Protein AF-A0A934LH70-F1 (afdb_monomer_lite)

Radius of gyration: 13.5 Å; chains: 1; bounding box: 35×25×39 Å

pLDDT: mean 91.99, std 9.65, range [52.09, 98.69]

Foldseek 3Di:
DDDPVNLLVLLVQQLVQLVCLLVQNHFCPDLVRRSLSVVQVVPVVRQRPPRLQCVVPVDGPNPPFLVVCLQPVADPCCNVRRGHDDPVNSVSSVRRSVVSVVSCCVPPVDD

Structure (mmCIF, N/CA/C/O backbone):
data_AF-A0A934LH70-F1
#
_entry.id   AF-A0A934LH70-F1
#
loop_
_atom_site.group_PDB
_atom_site.id
_atom_site.type_symbol
_atom_site.label_atom_id
_atom_site.label_alt_id
_atom_site.label_comp_id
_atom_site.label_asym_id
_atom_site.label_entity_id
_atom_site.label_seq_id
_atom_site.pdbx_PDB_ins_code
_atom_site.Cartn_x
_atom_site.Cartn_y
_atom_site.Cartn_z
_atom_site.occupancy
_atom_site.B_iso_or_equiv
_atom_site.auth_seq_id
_atom_site.auth_comp_id
_atom_site.auth_asym_id
_atom_site.auth_atom_id
_atom_site.pdbx_PDB_model_num
ATOM 1 N N . MET A 1 1 ? -4.238 -0.442 23.856 1.00 69.06 1 MET A N 1
ATOM 2 C CA . MET A 1 1 ? -5.155 -0.647 22.712 1.00 69.06 1 MET A CA 1
ATOM 3 C C . MET A 1 1 ? -4.862 0.441 21.695 1.00 69.06 1 MET A C 1
ATOM 5 O O . MET A 1 1 ? -4.594 1.551 22.129 1.00 69.06 1 MET A O 1
ATOM 9 N N . LEU A 1 2 ? -4.844 0.125 20.397 1.00 84.12 2 LEU A N 1
ATOM 10 C CA . LEU A 1 2 ? -4.600 1.118 19.344 1.00 84.12 2 LEU A CA 1
ATOM 11 C C . LEU A 1 2 ? -5.848 1.986 19.148 1.00 84.12 2 LEU A C 1
ATOM 13 O O . LEU A 1 2 ? -6.956 1.460 19.077 1.00 84.12 2 LEU A O 1
ATOM 17 N N . THR A 1 3 ? -5.671 3.298 19.052 1.00 91.06 3 THR A N 1
ATOM 18 C CA . THR A 1 3 ? -6.747 4.251 18.761 1.00 91.06 3 THR A CA 1
ATOM 19 C C . THR A 1 3 ? -6.986 4.375 17.257 1.00 91.06 3 THR A C 1
ATOM 21 O O . THR A 1 3 ? -6.069 4.209 16.451 1.00 91.06 3 THR A O 1
ATOM 24 N N . ASN A 1 4 ? -8.199 4.773 16.857 1.00 93.19 4 ASN A N 1
ATOM 25 C CA . ASN A 1 4 ? -8.499 5.060 15.448 1.00 93.19 4 ASN A CA 1
ATOM 26 C C . ASN A 1 4 ? -7.552 6.116 14.855 1.00 93.19 4 ASN A C 1
ATOM 28 O O . ASN A 1 4 ? -7.165 6.007 13.695 1.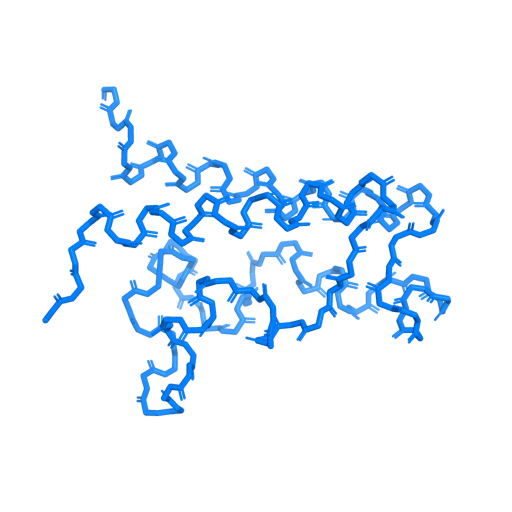00 93.19 4 ASN A O 1
ATOM 32 N N . ALA A 1 5 ? -7.133 7.108 15.646 1.00 95.00 5 ALA A N 1
ATOM 33 C CA . ALA A 1 5 ? -6.189 8.131 15.205 1.00 95.00 5 ALA A CA 1
ATOM 34 C C . ALA A 1 5 ? -4.798 7.549 14.884 1.00 95.00 5 ALA A C 1
ATOM 36 O O . ALA A 1 5 ? -4.211 7.892 13.856 1.00 95.00 5 ALA A O 1
ATOM 37 N N . GLU A 1 6 ? -4.283 6.641 15.719 1.00 94.94 6 GLU A N 1
ATOM 38 C CA . GLU A 1 6 ? -3.005 5.957 15.479 1.00 94.94 6 GLU A CA 1
ATOM 39 C C . GLU A 1 6 ? -3.073 5.047 14.251 1.00 94.94 6 GLU A C 1
ATOM 41 O O . GLU A 1 6 ? -2.186 5.099 13.395 1.00 94.94 6 GLU A O 1
ATOM 46 N N . VAL A 1 7 ? -4.150 4.265 14.123 1.00 95.44 7 VAL A N 1
ATOM 47 C CA . VAL A 1 7 ? -4.367 3.394 12.958 1.00 95.44 7 VAL A CA 1
ATOM 48 C C . VAL A 1 7 ? -4.443 4.222 11.678 1.00 95.44 7 VAL A C 1
ATO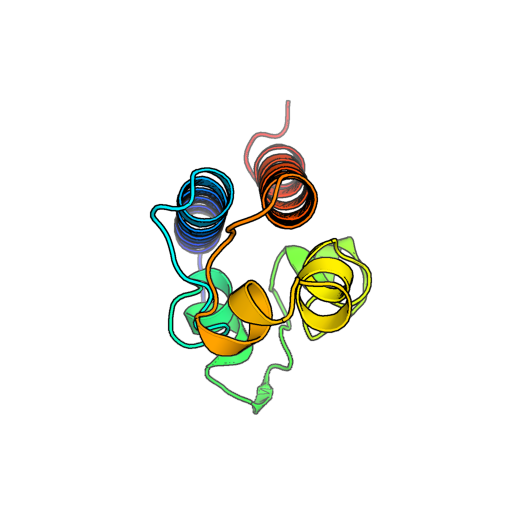M 50 O O . VAL A 1 7 ? -3.758 3.918 10.699 1.00 95.44 7 VAL A O 1
ATOM 53 N N . ARG A 1 8 ? -5.198 5.325 11.697 1.00 97.06 8 ARG A N 1
ATOM 54 C CA . ARG A 1 8 ? -5.306 6.243 10.561 1.00 97.06 8 ARG A CA 1
ATOM 55 C C . ARG A 1 8 ? -3.959 6.861 10.187 1.00 97.06 8 ARG A C 1
ATOM 57 O O . ARG A 1 8 ? -3.630 6.958 9.006 1.00 97.06 8 ARG A O 1
ATOM 64 N N . LYS A 1 9 ? -3.148 7.260 11.174 1.00 97.50 9 LYS A N 1
ATOM 65 C CA . LYS A 1 9 ? -1.798 7.796 10.935 1.00 97.50 9 LYS A CA 1
ATOM 66 C C . LYS A 1 9 ? -0.921 6.781 10.196 1.00 97.50 9 LYS A C 1
ATOM 68 O O . LYS A 1 9 ? -0.233 7.152 9.246 1.00 97.50 9 LYS A O 1
ATOM 73 N N . ALA A 1 10 ? -0.968 5.507 10.578 1.00 96.75 10 ALA A N 1
ATOM 74 C CA . ALA A 1 10 ? -0.218 4.462 9.887 1.00 96.75 10 ALA A CA 1
ATOM 75 C C . ALA A 1 10 ? -0.778 4.117 8.502 1.00 96.75 10 ALA A C 1
ATOM 77 O O . ALA A 1 10 ? 0.002 3.869 7.578 1.00 96.75 10 ALA A O 1
ATOM 78 N N . LEU A 1 11 ? -2.101 4.156 8.319 1.00 97.69 11 LEU A N 1
ATOM 79 C CA . LEU A 1 11 ? -2.717 4.036 6.997 1.00 97.69 11 LEU A CA 1
ATOM 80 C C . LEU A 1 11 ? -2.214 5.145 6.062 1.00 97.69 11 LEU A C 1
ATOM 82 O O . LEU A 1 11 ? -1.703 4.846 4.986 1.00 97.69 11 LEU A O 1
ATOM 86 N N . LYS A 1 12 ? -2.221 6.405 6.513 1.00 98.38 12 LYS A N 1
ATOM 87 C CA . LYS A 1 12 ? -1.662 7.538 5.753 1.00 98.38 12 LYS A CA 1
ATOM 88 C C . LYS A 1 12 ? -0.174 7.379 5.445 1.00 98.38 12 LYS A C 1
ATOM 90 O O . LYS A 1 12 ? 0.256 7.685 4.337 1.00 98.38 12 LYS A O 1
ATOM 95 N N . GLY A 1 13 ? 0.612 6.849 6.381 1.00 98.25 13 GLY A N 1
ATOM 96 C CA . GLY A 1 13 ? 2.016 6.517 6.123 1.00 98.25 13 GLY A CA 1
ATOM 97 C C . GLY A 1 13 ? 2.189 5.428 5.055 1.00 98.25 13 GLY A C 1
ATOM 98 O O . GLY A 1 13 ? 3.090 5.513 4.224 1.00 98.25 13 GLY A O 1
ATOM 99 N N . SER A 1 14 ? 1.296 4.437 5.029 1.00 98.12 14 SER A N 1
ATOM 100 C CA . SER A 1 14 ? 1.284 3.382 4.005 1.00 98.12 14 SER A CA 1
ATOM 101 C C . SER A 1 14 ? 0.895 3.950 2.630 1.00 98.12 14 SER A C 1
ATOM 103 O O . SER A 1 14 ? 1.554 3.651 1.637 1.00 98.12 14 SER A O 1
ATOM 105 N N . ILE A 1 15 ? -0.083 4.863 2.572 1.00 98.69 15 ILE A N 1
ATOM 106 C CA . ILE A 1 15 ? -0.440 5.619 1.355 1.00 98.69 15 ILE A CA 1
ATOM 107 C C . ILE A 1 15 ? 0.757 6.432 0.838 1.00 98.69 15 ILE A C 1
ATOM 109 O O . ILE A 1 15 ? 1.052 6.420 -0.359 1.00 98.69 15 ILE A O 1
ATOM 113 N N . ALA A 1 16 ? 1.476 7.124 1.727 1.00 98.62 16 ALA A N 1
ATOM 114 C CA . ALA A 1 16 ? 2.649 7.912 1.355 1.00 98.62 16 ALA A CA 1
ATOM 115 C C . ALA A 1 16 ? 3.771 7.033 0.776 1.00 98.62 16 ALA A C 1
ATOM 117 O O . ALA A 1 16 ? 4.350 7.378 -0.255 1.00 98.62 16 ALA A O 1
ATOM 118 N N . LYS A 1 17 ? 4.020 5.858 1.373 1.00 98.25 17 LYS A N 1
ATOM 119 C CA . LYS A 1 17 ? 4.943 4.849 0.829 1.00 98.25 17 LYS A CA 1
ATOM 120 C C . LYS A 1 17 ? 4.555 4.450 -0.596 1.00 98.25 17 LYS A C 1
ATOM 122 O O . LYS A 1 17 ? 5.389 4.536 -1.495 1.00 98.25 17 LYS A O 1
ATOM 127 N N . TRP A 1 18 ? 3.306 4.040 -0.818 1.00 98.38 18 TRP A N 1
ATOM 128 C CA . TRP A 1 18 ? 2.862 3.596 -2.145 1.00 98.38 18 TRP A CA 1
ATOM 129 C C . TRP A 1 18 ? 2.853 4.721 -3.178 1.00 98.38 18 TRP A C 1
ATOM 131 O O . TRP A 1 18 ? 3.161 4.486 -4.343 1.00 98.38 18 TRP A O 1
ATOM 141 N N . THR A 1 19 ? 2.622 5.962 -2.750 1.00 98.62 19 THR A N 1
ATOM 142 C CA . THR A 1 19 ? 2.792 7.146 -3.602 1.00 98.62 19 THR A CA 1
ATOM 143 C C . THR A 1 19 ? 4.246 7.318 -4.051 1.00 98.62 19 THR A C 1
ATOM 145 O O . THR A 1 19 ? 4.496 7.544 -5.232 1.00 98.62 19 THR A O 1
ATOM 148 N N . ALA A 1 20 ? 5.216 7.166 -3.145 1.00 98.38 20 ALA A N 1
ATOM 149 C CA . ALA A 1 20 ? 6.634 7.245 -3.496 1.00 98.38 20 ALA A CA 1
ATOM 150 C C . ALA A 1 20 ? 7.052 6.112 -4.450 1.00 98.38 20 ALA A C 1
ATOM 152 O O . ALA A 1 20 ? 7.754 6.359 -5.431 1.00 98.38 20 ALA A O 1
ATOM 153 N N . ILE A 1 21 ? 6.576 4.882 -4.217 1.00 97.81 21 ILE A N 1
ATOM 154 C CA . ILE A 1 21 ? 6.825 3.744 -5.118 1.00 97.81 21 ILE A CA 1
ATOM 155 C C . ILE A 1 21 ? 6.234 4.028 -6.504 1.00 97.81 21 ILE A C 1
ATOM 157 O O . ILE A 1 21 ? 6.940 3.905 -7.499 1.00 97.81 21 ILE A O 1
ATOM 161 N N . ALA A 1 22 ? 4.984 4.491 -6.585 1.00 97.94 22 ALA A N 1
ATOM 162 C CA . ALA A 1 22 ? 4.331 4.840 -7.848 1.00 97.94 22 ALA A CA 1
ATOM 163 C C . ALA A 1 22 ? 5.063 5.945 -8.633 1.00 97.94 22 ALA A C 1
ATOM 165 O O . ALA A 1 22 ? 5.015 5.966 -9.865 1.00 97.94 22 ALA A O 1
ATOM 166 N N . ASN A 1 23 ? 5.761 6.839 -7.931 1.00 97.25 23 ASN A N 1
ATOM 167 C CA . ASN A 1 23 ? 6.584 7.893 -8.524 1.00 97.25 23 ASN A CA 1
ATOM 168 C C . ASN A 1 23 ? 8.006 7.425 -8.883 1.00 97.25 23 ASN A C 1
ATOM 170 O O . ASN A 1 23 ? 8.760 8.187 -9.483 1.00 97.25 23 ASN A O 1
ATOM 174 N N . GLY A 1 24 ? 8.377 6.184 -8.553 1.00 94.94 24 GLY A N 1
ATOM 175 C CA . GLY A 1 24 ? 9.718 5.638 -8.776 1.00 94.94 24 GLY A CA 1
ATOM 176 C C . GLY A 1 24 ? 10.779 6.157 -7.799 1.00 94.94 24 GLY A C 1
ATOM 177 O O . GLY A 1 24 ? 11.965 5.948 -8.026 1.00 94.94 24 GLY A O 1
ATOM 178 N N . THR A 1 25 ? 10.379 6.836 -6.720 1.00 96.62 25 THR A N 1
ATOM 179 C CA . THR A 1 25 ? 11.291 7.397 -5.705 1.00 96.62 25 THR A CA 1
ATOM 180 C C . THR A 1 25 ? 11.295 6.604 -4.398 1.00 96.62 25 THR A C 1
ATOM 182 O O . THR A 1 25 ? 12.152 6.818 -3.544 1.00 96.62 25 THR A O 1
ATOM 185 N N . GLY A 1 26 ? 10.335 5.693 -4.230 1.00 96.44 26 GLY A N 1
ATOM 186 C CA . GLY A 1 26 ? 10.183 4.835 -3.060 1.00 96.44 26 GLY A CA 1
ATOM 187 C C . GLY A 1 26 ? 10.483 3.368 -3.350 1.00 96.44 26 GLY A C 1
ATOM 188 O O . GLY A 1 26 ? 10.455 2.920 -4.496 1.00 96.44 26 GLY A O 1
ATOM 189 N N . LYS A 1 27 ? 10.718 2.620 -2.270 1.00 96.81 27 LYS A N 1
ATOM 190 C CA . LYS A 1 27 ? 11.020 1.188 -2.284 1.00 96.81 27 LYS A CA 1
ATOM 191 C C . LYS A 1 27 ? 9.979 0.397 -1.493 1.00 96.81 27 LYS A C 1
ATOM 193 O O . LYS A 1 27 ? 9.468 0.876 -0.477 1.00 96.81 27 LYS A O 1
ATOM 198 N N . ASP A 1 28 ? 9.687 -0.821 -1.924 1.00 96.31 28 ASP A N 1
ATOM 199 C CA . ASP A 1 28 ? 8.857 -1.772 -1.198 1.00 96.31 28 ASP A CA 1
ATOM 200 C C . ASP A 1 28 ? 9.700 -2.785 -0.408 1.00 96.31 28 ASP A C 1
ATOM 202 O O . ASP A 1 28 ? 10.006 -3.873 -0.883 1.00 96.31 28 ASP A O 1
ATOM 206 N N . ASP A 1 29 ? 10.056 -2.455 0.835 1.00 94.50 29 ASP A N 1
ATOM 207 C CA . ASP A 1 29 ? 10.689 -3.407 1.758 1.00 94.50 29 ASP A CA 1
ATOM 208 C C . ASP A 1 29 ? 9.644 -4.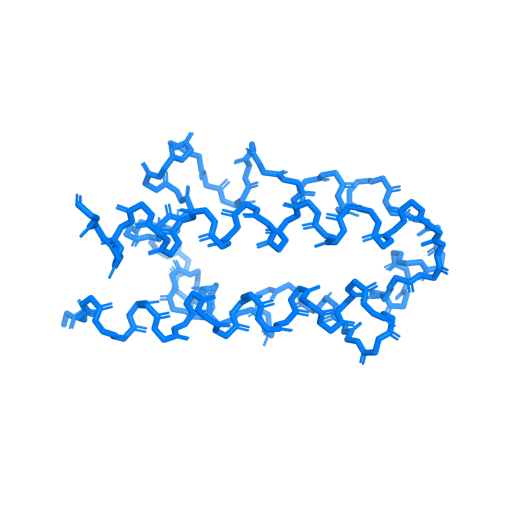177 2.596 1.00 94.50 29 ASP A C 1
ATOM 210 O O . ASP A 1 29 ? 9.938 -4.692 3.681 1.00 94.50 29 ASP A O 1
ATOM 214 N N . GLY A 1 30 ? 8.405 -4.262 2.096 1.00 90.56 30 GLY A N 1
ATOM 215 C CA . GLY A 1 30 ? 7.309 -5.004 2.705 1.00 90.56 30 GLY A CA 1
ATOM 216 C C . GLY A 1 30 ? 7.038 -4.570 4.145 1.00 90.56 30 GLY A C 1
ATOM 217 O O . GLY A 1 30 ? 6.839 -3.391 4.450 1.00 90.56 30 GLY A O 1
ATOM 218 N N . ILE A 1 31 ? 7.042 -5.536 5.067 1.00 89.94 31 ILE A N 1
ATOM 219 C CA . ILE A 1 31 ? 6.777 -5.295 6.494 1.00 89.94 31 ILE A CA 1
ATOM 220 C C . ILE A 1 31 ? 7.785 -4.332 7.131 1.00 89.94 31 ILE A C 1
ATOM 222 O O . ILE A 1 31 ? 7.457 -3.664 8.112 1.00 89.94 31 ILE A O 1
ATOM 226 N N . LEU A 1 32 ? 9.000 -4.251 6.578 1.00 90.44 32 LEU A N 1
ATOM 227 C CA . LEU A 1 32 ? 10.080 -3.472 7.165 1.00 90.44 32 LEU A CA 1
ATOM 228 C C . LEU A 1 32 ? 9.846 -1.984 7.010 1.00 90.44 32 LEU A C 1
ATOM 230 O O . LEU A 1 32 ? 10.325 -1.250 7.861 1.00 90.44 32 LEU A O 1
ATOM 234 N N . ASN A 1 33 ? 9.110 -1.519 6.000 1.00 94.56 33 ASN A N 1
ATOM 235 C CA . ASN A 1 33 ? 8.860 -0.094 5.788 1.00 94.56 33 ASN A CA 1
ATOM 236 C C . ASN A 1 33 ? 7.382 0.270 5.591 1.00 94.56 33 ASN A C 1
ATOM 238 O O . ASN A 1 33 ? 7.092 1.450 5.418 1.00 94.56 33 ASN A O 1
ATOM 242 N N . ASN A 1 34 ? 6.448 -0.685 5.666 1.00 94.88 34 ASN A N 1
ATOM 243 C CA . ASN A 1 34 ? 5.016 -0.391 5.635 1.00 94.88 34 ASN A CA 1
ATOM 244 C C . ASN A 1 34 ? 4.464 -0.105 7.050 1.00 94.88 34 ASN A C 1
ATOM 246 O O . ASN A 1 34 ? 4.401 -1.031 7.867 1.00 94.88 34 ASN A O 1
ATOM 250 N N . PRO A 1 35 ? 4.033 1.134 7.371 1.00 95.31 35 PRO A N 1
ATOM 251 C CA . PRO A 1 35 ? 3.611 1.489 8.728 1.00 95.31 35 PRO A CA 1
ATOM 252 C C . PRO A 1 35 ? 2.435 0.660 9.257 1.00 95.31 35 PRO A C 1
ATOM 254 O O . PRO A 1 35 ? 2.459 0.277 10.424 1.00 95.31 35 PRO A O 1
ATOM 257 N N . LEU A 1 36 ? 1.452 0.306 8.416 1.00 93.44 36 LEU A N 1
ATOM 258 C CA . LEU A 1 36 ? 0.374 -0.605 8.823 1.00 93.44 36 LEU A CA 1
ATOM 259 C C . LEU A 1 36 ? 0.906 -1.993 9.195 1.00 93.44 36 LEU A C 1
ATOM 261 O O . LEU A 1 36 ? 0.538 -2.536 10.234 1.00 93.44 36 LEU A O 1
ATOM 265 N N . CYS A 1 37 ? 1.809 -2.568 8.396 1.00 93.31 37 CYS A N 1
ATOM 266 C CA . CYS A 1 37 ? 2.394 -3.870 8.726 1.00 93.31 37 CYS A CA 1
ATOM 267 C C . CYS A 1 37 ? 3.205 -3.805 10.023 1.00 93.31 37 CYS A C 1
ATOM 269 O O . CYS A 1 37 ? 3.095 -4.701 10.855 1.00 93.31 37 CYS A O 1
ATOM 271 N N . ARG A 1 38 ? 3.961 -2.731 10.264 1.00 91.00 38 ARG A N 1
ATOM 272 C CA . ARG A 1 38 ? 4.678 -2.569 11.538 1.00 91.00 38 ARG A CA 1
ATOM 273 C C . ARG A 1 38 ? 3.733 -2.590 12.748 1.00 91.00 38 ARG A C 1
ATOM 275 O O . ARG A 1 38 ? 4.118 -3.114 13.786 1.00 91.00 38 ARG A O 1
ATOM 282 N N . MET A 1 39 ? 2.501 -2.094 12.602 1.00 90.25 39 MET A N 1
ATOM 283 C CA . MET A 1 39 ? 1.485 -2.146 13.662 1.00 90.25 39 MET A CA 1
ATOM 284 C C . MET A 1 39 ? 0.799 -3.511 13.790 1.00 90.25 39 MET A C 1
ATOM 286 O O . MET A 1 39 ? 0.607 -3.993 14.901 1.00 90.25 39 MET A O 1
ATOM 290 N N . PHE A 1 40 ? 0.407 -4.128 12.672 1.00 89.81 40 PHE A N 1
ATOM 291 C CA . PHE A 1 40 ? -0.526 -5.266 12.678 1.00 89.81 40 PHE A CA 1
ATOM 292 C C . PHE A 1 40 ? 0.094 -6.616 12.298 1.00 89.81 40 PHE A C 1
ATOM 294 O O . PHE A 1 40 ? -0.526 -7.657 12.519 1.00 89.81 40 PHE A O 1
ATOM 301 N N . TYR A 1 41 ? 1.297 -6.609 11.723 1.00 78.38 41 TYR A N 1
ATOM 302 C CA . TYR A 1 41 ? 2.071 -7.799 11.357 1.00 78.38 41 TYR A CA 1
ATOM 303 C C . TYR A 1 41 ? 3.222 -8.070 12.339 1.00 78.38 41 TYR A C 1
ATOM 305 O O . TYR A 1 41 ? 3.550 -9.228 12.576 1.00 78.38 41 TYR A O 1
ATOM 313 N N . GLY A 1 42 ? 3.812 -7.019 12.931 1.00 64.31 42 GLY A N 1
ATOM 314 C CA . GLY A 1 42 ? 5.033 -7.081 13.756 1.00 64.31 42 GLY A CA 1
ATOM 315 C C . GLY A 1 42 ? 5.006 -8.080 14.923 1.00 64.31 42 GLY A C 1
ATOM 316 O O . GLY A 1 42 ? 6.057 -8.549 15.352 1.00 64.31 42 GLY A O 1
ATOM 317 N N . SER A 1 43 ? 3.823 -8.490 15.382 1.00 54.06 43 SER A N 1
ATOM 318 C CA . SER A 1 43 ? 3.653 -9.690 16.198 1.00 54.06 43 SER A CA 1
ATOM 319 C C . SER A 1 43 ? 2.977 -10.777 15.364 1.00 54.06 43 SER A C 1
ATOM 321 O O . SER A 1 43 ? 1.761 -10.749 15.205 1.00 54.06 43 SER A O 1
ATOM 323 N N . TYR A 1 44 ? 3.718 -11.782 14.891 1.00 52.09 44 TYR A N 1
ATOM 324 C CA . TYR A 1 44 ? 3.200 -12.964 14.169 1.00 52.09 44 TYR A CA 1
ATOM 325 C C . TYR A 1 44 ? 1.951 -13.631 14.804 1.00 52.09 44 TYR A C 1
ATOM 327 O O . TYR A 1 44 ? 1.240 -14.385 14.143 1.00 52.09 44 TYR A O 1
ATOM 335 N N . LYS A 1 45 ? 1.651 -13.320 16.072 1.00 55.62 45 LYS A N 1
ATOM 336 C CA . LYS A 1 45 ? 0.446 -13.706 16.816 1.00 55.62 45 LYS A CA 1
ATOM 337 C C . LYS A 1 45 ? -0.861 -13.128 16.256 1.00 55.62 45 LYS A C 1
ATOM 339 O O . LYS A 1 45 ? -1.893 -13.775 16.381 1.00 55.62 45 LYS A O 1
ATOM 344 N N . THR A 1 46 ? -0.848 -11.939 15.650 1.00 69.38 46 THR A N 1
ATOM 345 C CA . THR A 1 46 ? -2.084 -11.252 15.235 1.00 69.38 46 THR A CA 1
ATOM 346 C C . THR A 1 46 ? -2.490 -11.546 13.800 1.00 69.38 46 THR A C 1
ATOM 348 O O . THR A 1 46 ? -3.629 -11.270 13.463 1.00 69.38 46 THR A O 1
ATOM 351 N N . ARG A 1 47 ? -1.630 -12.087 12.923 1.00 83.94 47 ARG A N 1
ATOM 352 C CA . ARG A 1 47 ? -1.977 -12.368 11.507 1.00 83.94 47 ARG A CA 1
ATOM 353 C C . ARG A 1 47 ? -2.780 -11.225 10.839 1.00 83.94 47 ARG A C 1
ATOM 355 O O . ARG A 1 47 ? -3.782 -11.473 10.173 1.00 83.94 47 ARG A O 1
ATOM 362 N N . CYS A 1 48 ? -2.402 -9.966 11.074 1.00 91.19 48 CYS A N 1
ATOM 363 C CA . CYS A 1 48 ? -3.118 -8.771 10.594 1.00 91.19 48 CYS A CA 1
ATOM 364 C C . CYS A 1 48 ? -4.517 -8.502 11.208 1.00 91.19 48 CYS A C 1
ATOM 366 O O . CYS A 1 48 ? -5.257 -7.698 10.653 1.00 91.19 48 CYS A O 1
ATOM 368 N N . HIS A 1 49 ? -4.912 -9.136 12.317 1.00 89.50 49 HIS A N 1
ATOM 369 C CA . HIS A 1 49 ? -6.160 -8.834 13.039 1.00 89.50 49 HIS A CA 1
ATOM 370 C C . HIS A 1 49 ? -6.222 -7.349 13.429 1.00 89.50 49 HIS A C 1
ATOM 372 O O . HIS A 1 49 ? -5.246 -6.816 13.960 1.00 89.50 49 HIS A O 1
ATOM 378 N N . GLY A 1 50 ? -7.354 -6.690 13.152 1.00 90.12 50 GLY A N 1
ATOM 379 C CA . GLY A 1 50 ? -7.541 -5.255 13.383 1.00 90.12 50 GLY A CA 1
ATOM 380 C C . GLY A 1 50 ? -6.893 -4.344 12.332 1.00 90.12 50 GLY A C 1
ATOM 381 O O . GLY A 1 50 ? -7.039 -3.126 12.414 1.00 90.12 50 GLY A O 1
ATOM 382 N N . CYS A 1 51 ? -6.187 -4.899 11.339 1.00 94.56 51 CYS A N 1
ATOM 383 C CA . CYS A 1 51 ? -5.693 -4.125 10.204 1.00 94.56 51 CYS A CA 1
ATOM 384 C C . CYS A 1 51 ? -6.868 -3.746 9.291 1.00 94.56 51 CYS A C 1
ATOM 386 O O . CYS A 1 51 ? -7.568 -4.654 8.839 1.00 94.56 51 CYS A O 1
ATOM 388 N N . PRO A 1 52 ? -7.038 -2.467 8.907 1.00 95.69 52 PRO A N 1
ATOM 389 C CA . PRO A 1 52 ? -8.152 -2.042 8.055 1.00 95.69 52 PRO A CA 1
ATOM 390 C C . PRO A 1 52 ? -8.197 -2.770 6.705 1.00 95.69 52 PRO A C 1
ATOM 392 O O . PRO A 1 52 ? -9.277 -2.992 6.174 1.00 95.69 52 PRO A O 1
ATOM 395 N N . VAL A 1 53 ? -7.046 -3.200 6.170 1.00 96.62 53 VAL A N 1
ATOM 396 C CA . VAL A 1 53 ? -6.998 -4.015 4.944 1.00 96.62 53 VAL A CA 1
ATOM 397 C C . VAL A 1 53 ? -7.689 -5.359 5.159 1.00 96.62 53 VAL A C 1
ATOM 399 O O . VAL A 1 53 ? -8.557 -5.727 4.378 1.00 96.62 53 VAL A O 1
ATOM 402 N N . ARG A 1 54 ? -7.344 -6.073 6.238 1.00 95.50 54 ARG A N 1
ATOM 403 C CA . ARG A 1 54 ? -7.923 -7.387 6.540 1.00 95.50 54 ARG A CA 1
ATOM 404 C C . ARG A 1 54 ? -9.401 -7.284 6.898 1.00 95.50 54 ARG A C 1
ATOM 406 O O . ARG A 1 54 ? -10.171 -8.136 6.480 1.00 95.50 54 ARG A O 1
ATOM 413 N N . GLU A 1 55 ? -9.784 -6.271 7.672 1.00 95.00 55 GLU A N 1
ATOM 414 C CA . GLU A 1 55 ? -11.190 -6.049 8.031 1.00 95.00 55 GLU A CA 1
ATOM 415 C C . GLU A 1 55 ? -12.048 -5.763 6.791 1.00 95.00 55 GLU A C 1
ATOM 417 O O . GLU A 1 55 ? -13.201 -6.177 6.734 1.00 95.00 55 GLU A O 1
ATOM 422 N N . TYR A 1 56 ? -11.482 -5.097 5.780 1.00 96.88 56 TYR A N 1
ATOM 423 C CA . TYR A 1 56 ? -12.183 -4.806 4.533 1.00 96.88 56 TYR A CA 1
ATOM 424 C C . TYR A 1 56 ? -12.242 -6.009 3.584 1.00 96.88 56 TYR A C 1
ATOM 426 O O . TYR A 1 56 ? -13.298 -6.316 3.040 1.00 96.88 56 TYR A O 1
ATOM 434 N N . THR A 1 57 ? -11.118 -6.702 3.369 1.00 96.44 57 THR A N 1
ATOM 435 C CA . THR A 1 57 ? -11.037 -7.800 2.385 1.00 96.44 57 THR A CA 1
ATOM 436 C C . THR A 1 57 ? -11.432 -9.164 2.945 1.00 96.44 57 THR A C 1
ATOM 438 O O . THR A 1 57 ? -11.594 -10.117 2.185 1.00 96.44 57 THR A O 1
ATOM 441 N N . GLY A 1 58 ? -11.503 -9.299 4.270 1.00 95.38 58 GLY A N 1
ATOM 442 C CA . GLY A 1 58 ? -11.627 -10.581 4.963 1.00 95.38 58 GLY A CA 1
ATOM 443 C C . GLY A 1 58 ? -10.357 -11.442 4.923 1.00 95.38 58 GLY A C 1
ATOM 444 O O . GLY A 1 58 ? -10.354 -12.542 5.477 1.00 95.38 58 GLY A O 1
ATOM 445 N N . ALA A 1 59 ? -9.266 -10.971 4.306 1.00 93.56 59 ALA A N 1
ATOM 446 C CA . ALA A 1 59 ? -8.088 -11.783 4.016 1.00 93.56 59 ALA A CA 1
ATOM 447 C C . ALA A 1 59 ? -6.796 -11.217 4.635 1.00 93.56 59 ALA A C 1
ATOM 449 O O . ALA A 1 59 ? -6.585 -10.009 4.739 1.00 93.56 59 ALA A O 1
ATOM 450 N N . ALA A 1 60 ? -5.910 -12.112 5.082 1.00 91.69 60 ALA A N 1
ATOM 451 C CA . ALA A 1 60 ? -4.614 -11.742 5.650 1.00 91.69 60 ALA A CA 1
ATOM 452 C C . ALA A 1 60 ? -3.550 -11.517 4.560 1.00 91.69 60 ALA A C 1
ATOM 454 O O . ALA A 1 60 ? -3.743 -11.863 3.394 1.00 91.69 60 ALA A O 1
ATOM 455 N N . TYR A 1 61 ? -2.400 -10.963 4.961 1.00 91.31 61 TYR A N 1
ATOM 456 C CA . TYR A 1 61 ? -1.216 -10.797 4.101 1.00 91.31 61 TYR A CA 1
ATOM 457 C C . TYR A 1 61 ? -1.466 -9.971 2.831 1.00 91.31 61 TYR A C 1
ATOM 459 O O . TYR A 1 61 ? -0.853 -10.220 1.799 1.00 91.31 61 TYR A O 1
ATOM 467 N N . CYS A 1 62 ? -2.383 -9.000 2.919 1.00 94.81 62 CYS A N 1
ATOM 468 C CA . CYS A 1 62 ? -2.840 -8.191 1.785 1.00 94.81 62 CYS A CA 1
ATOM 469 C C . CYS A 1 62 ? -3.376 -9.032 0.612 1.00 94.81 62 CYS A C 1
ATOM 471 O O . CYS A 1 62 ? -3.390 -8.576 -0.526 1.00 94.81 62 CYS A O 1
ATOM 473 N N . SER A 1 63 ? -3.833 -10.259 0.879 1.00 93.88 63 SER A N 1
ATOM 474 C CA . SER A 1 63 ? -4.540 -11.045 -0.129 1.00 93.88 63 SER A CA 1
ATOM 475 C C . SER A 1 63 ? -5.787 -10.279 -0.578 1.00 93.88 63 SER A C 1
ATOM 477 O O . SER A 1 63 ? -6.423 -9.595 0.231 1.00 93.88 63 SER A O 1
ATOM 479 N N . ASN A 1 64 ? -6.135 -10.411 -1.858 1.00 94.50 64 ASN A N 1
ATOM 480 C CA . ASN A 1 64 ? -7.221 -9.674 -2.513 1.00 94.50 64 ASN A CA 1
ATOM 481 C C . ASN A 1 64 ? -7.004 -8.149 -2.589 1.00 94.50 64 ASN A C 1
ATOM 483 O O . ASN A 1 64 ? -7.974 -7.396 -2.653 1.00 94.50 64 ASN A O 1
ATOM 487 N N . THR A 1 65 ? -5.751 -7.683 -2.600 1.00 96.00 65 THR A N 1
ATOM 488 C CA . THR A 1 65 ? -5.405 -6.296 -2.955 1.00 96.00 65 THR A CA 1
ATOM 489 C C . THR A 1 65 ? -4.399 -6.261 -4.105 1.00 96.00 65 THR A C 1
ATOM 491 O O . THR A 1 65 ? -3.783 -7.276 -4.442 1.00 96.00 65 THR A O 1
ATOM 494 N N . ALA A 1 66 ? -4.199 -5.076 -4.689 1.00 95.25 66 ALA A N 1
ATOM 495 C CA . ALA A 1 66 ? -3.234 -4.863 -5.768 1.00 95.25 66 ALA A CA 1
ATOM 496 C C . ALA A 1 66 ? -1.775 -5.123 -5.341 1.00 95.25 66 ALA A C 1
ATOM 498 O O . ALA A 1 66 ? -0.901 -5.292 -6.190 1.00 95.25 66 ALA A O 1
ATOM 499 N N . TYR A 1 67 ? -1.499 -5.209 -4.036 1.00 95.12 67 TYR A N 1
ATOM 500 C CA . TYR A 1 67 ? -0.218 -5.670 -3.509 1.00 95.12 67 TYR A CA 1
ATOM 501 C C . TYR A 1 67 ? 0.183 -7.055 -4.033 1.00 95.12 67 TYR A C 1
ATOM 503 O O . TYR A 1 67 ? 1.356 -7.274 -4.330 1.00 95.12 67 TYR A O 1
ATOM 511 N N . VAL A 1 68 ? -0.766 -7.990 -4.159 1.00 94.56 68 VAL A N 1
ATOM 512 C CA . VAL A 1 68 ? -0.472 -9.343 -4.661 1.00 94.56 68 VAL A CA 1
ATOM 513 C C . VAL A 1 68 ? 0.003 -9.280 -6.109 1.00 94.56 68 VAL A C 1
ATOM 515 O O . VAL A 1 68 ? 0.988 -9.927 -6.462 1.00 94.56 68 VAL A O 1
ATOM 518 N N . ASP A 1 69 ? -0.647 -8.454 -6.926 1.00 93.81 69 ASP A N 1
ATOM 519 C CA . ASP A 1 69 ? -0.246 -8.252 -8.314 1.00 93.81 69 ASP A CA 1
ATOM 520 C C . ASP A 1 69 ? 1.107 -7.543 -8.406 1.00 93.81 69 ASP A C 1
ATOM 522 O O . ASP A 1 69 ? 1.954 -7.959 -9.189 1.00 93.81 69 ASP A O 1
ATOM 526 N N . TRP A 1 70 ? 1.364 -6.530 -7.573 1.00 93.94 70 TRP A N 1
ATOM 527 C CA . TRP A 1 70 ? 2.688 -5.904 -7.463 1.00 93.94 70 TRP A CA 1
ATOM 528 C C . TRP A 1 70 ? 3.784 -6.929 -7.130 1.00 93.94 70 TRP A C 1
ATOM 530 O O . TRP A 1 70 ? 4.833 -6.949 -7.775 1.00 93.94 70 TRP A O 1
ATOM 540 N N . TYR A 1 71 ? 3.533 -7.802 -6.153 1.00 92.12 71 TYR A N 1
ATOM 541 C CA . TYR A 1 71 ? 4.498 -8.799 -5.695 1.00 92.12 71 TYR A CA 1
ATOM 542 C C . TYR A 1 71 ? 4.769 -9.887 -6.746 1.00 92.12 71 TYR A C 1
ATOM 544 O O . TYR A 1 71 ? 5.923 -10.262 -6.963 1.00 92.12 71 TYR A O 1
ATOM 552 N N . ASN A 1 72 ? 3.723 -10.375 -7.419 1.00 91.56 72 ASN A N 1
ATOM 553 C CA . ASN A 1 72 ? 3.823 -11.486 -8.370 1.00 91.56 72 ASN A CA 1
ATOM 554 C C . ASN A 1 72 ? 4.201 -11.045 -9.790 1.00 91.56 72 ASN A C 1
ATOM 556 O O . ASN A 1 72 ? 4.935 -11.754 -10.476 1.00 91.56 72 ASN A O 1
ATOM 560 N N . ASN A 1 73 ? 3.708 -9.884 -10.227 1.00 91.69 73 ASN A N 1
ATOM 561 C CA . ASN A 1 73 ? 3.747 -9.455 -11.628 1.00 91.69 73 ASN A CA 1
ATOM 562 C C . ASN A 1 73 ? 4.697 -8.275 -11.877 1.00 91.69 73 ASN A C 1
ATOM 564 O O . ASN A 1 73 ? 4.804 -7.810 -13.012 1.00 91.69 73 ASN A O 1
ATOM 568 N N . GLY A 1 74 ? 5.401 -7.789 -10.848 1.00 87.56 74 GLY A N 1
ATOM 569 C CA . GLY A 1 74 ? 6.431 -6.767 -11.011 1.00 87.56 74 GLY A CA 1
ATOM 570 C C . GLY A 1 74 ? 7.525 -7.196 -11.997 1.00 87.56 74 GLY A C 1
ATOM 571 O O . GLY A 1 74 ? 7.921 -8.370 -12.066 1.00 87.56 74 GLY A O 1
ATOM 572 N N . SER A 1 75 ? 8.052 -6.228 -12.749 1.00 89.62 75 SER A N 1
ATOM 573 C CA . SER A 1 75 ? 9.171 -6.451 -13.668 1.00 89.62 75 SER A CA 1
ATOM 574 C C . SER A 1 75 ? 10.372 -7.092 -12.951 1.00 89.62 75 SER A C 1
ATOM 576 O O . SER A 1 75 ? 10.508 -7.001 -11.731 1.00 89.62 75 SER A O 1
ATOM 578 N N . ALA A 1 76 ? 11.273 -7.760 -13.683 1.00 89.88 76 ALA A N 1
ATOM 579 C CA . ALA A 1 76 ? 12.458 -8.379 -13.071 1.00 89.88 76 ALA A CA 1
ATOM 580 C C . ALA A 1 76 ? 13.282 -7.364 -12.254 1.00 89.88 76 ALA A C 1
ATOM 582 O O . ALA A 1 76 ? 13.589 -7.620 -11.091 1.00 89.88 76 ALA A O 1
ATOM 583 N N . ALA A 1 77 ? 13.516 -6.175 -12.822 1.00 89.12 77 ALA A N 1
ATOM 584 C CA . ALA A 1 77 ? 14.174 -5.068 -12.133 1.00 89.12 77 ALA A CA 1
ATOM 585 C C . ALA A 1 77 ? 13.388 -4.610 -10.894 1.00 89.12 77 ALA A C 1
ATOM 587 O O . ALA A 1 77 ? 13.978 -4.360 -9.844 1.00 89.12 77 ALA A O 1
ATOM 588 N N . SER A 1 78 ? 12.056 -4.536 -10.977 1.00 90.75 78 SER A N 1
ATOM 589 C CA . SER A 1 78 ? 11.218 -4.189 -9.827 1.00 90.75 78 SER A CA 1
ATOM 590 C C . SER A 1 78 ? 11.260 -5.221 -8.716 1.00 90.75 78 SER A C 1
ATOM 592 O O . SER A 1 78 ? 11.293 -4.832 -7.555 1.00 90.75 78 SER A O 1
ATOM 594 N N . ARG A 1 79 ? 11.318 -6.514 -9.031 1.00 88.50 79 ARG A N 1
ATOM 595 C CA . ARG A 1 79 ? 11.442 -7.572 -8.019 1.00 88.50 79 ARG A CA 1
ATOM 596 C C . ARG A 1 79 ? 12.814 -7.565 -7.345 1.00 88.50 79 ARG A C 1
ATOM 598 O O . ARG A 1 79 ? 12.895 -7.766 -6.137 1.00 88.50 79 ARG A O 1
ATOM 605 N N . GLU A 1 80 ? 13.872 -7.285 -8.100 1.00 90.56 80 GLU A N 1
ATOM 606 C CA . GLU A 1 80 ? 15.243 -7.207 -7.584 1.00 90.56 80 GLU A CA 1
ATOM 607 C C . GLU A 1 80 ? 15.466 -5.953 -6.727 1.00 90.56 80 GLU A C 1
ATOM 609 O O . GLU A 1 80 ? 15.847 -6.029 -5.557 1.00 90.56 80 GLU A O 1
ATOM 614 N N . MET A 1 81 ? 15.170 -4.783 -7.289 1.00 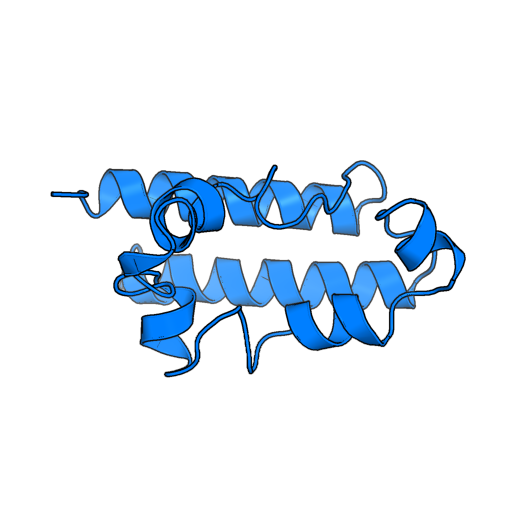91.62 81 MET A N 1
ATOM 615 C CA . MET A 1 81 ? 15.451 -3.493 -6.655 1.00 91.62 81 MET A CA 1
ATOM 616 C C . MET A 1 81 ? 14.315 -3.023 -5.742 1.00 91.62 81 MET A C 1
ATOM 618 O O . MET A 1 81 ? 14.495 -2.071 -4.981 1.00 91.62 81 MET A O 1
ATOM 622 N N . LYS A 1 82 ? 13.154 -3.691 -5.786 1.00 92.94 82 LYS A N 1
ATOM 623 C CA . LYS A 1 82 ? 11.939 -3.372 -5.018 1.00 92.94 82 LYS A CA 1
ATOM 624 C C . LYS A 1 82 ? 11.406 -1.960 -5.290 1.00 92.94 82 LYS A C 1
ATOM 626 O O . LYS A 1 82 ? 10.862 -1.315 -4.399 1.00 92.94 82 LYS A O 1
ATOM 631 N N . MET A 1 83 ? 11.579 -1.455 -6.508 1.00 95.50 83 MET A N 1
ATOM 632 C CA . MET A 1 83 ? 11.171 -0.109 -6.941 1.00 95.50 83 MET A CA 1
ATOM 633 C C . MET A 1 83 ? 10.377 -0.190 -8.243 1.00 95.50 83 MET A C 1
ATOM 635 O O . MET A 1 83 ? 10.505 -1.168 -8.968 1.00 95.50 83 MET A O 1
ATOM 639 N N . ALA A 1 84 ? 9.568 0.819 -8.573 1.00 95.62 84 ALA A N 1
ATOM 640 C CA . ALA A 1 84 ? 8.809 0.824 -9.825 1.00 95.62 84 ALA A CA 1
ATOM 641 C C . ALA A 1 84 ? 9.621 1.447 -10.973 1.00 95.62 84 ALA A C 1
ATOM 643 O O . ALA A 1 84 ? 9.909 2.646 -10.936 1.00 95.62 84 ALA A O 1
ATOM 644 N N . PHE A 1 85 ? 9.935 0.667 -12.013 1.00 92.94 85 PHE A N 1
ATOM 645 C CA . PHE A 1 85 ? 10.690 1.158 -13.177 1.00 92.94 85 PHE A CA 1
ATOM 646 C C . PHE A 1 85 ? 9.817 1.326 -14.415 1.00 92.94 85 PHE A C 1
ATOM 648 O O . PHE A 1 85 ? 9.946 2.317 -15.134 1.00 92.94 85 PHE A O 1
ATOM 655 N N . THR A 1 86 ? 8.906 0.386 -14.659 1.00 95.69 86 THR A N 1
ATOM 656 C CA . THR A 1 86 ? 8.063 0.379 -15.856 1.00 95.69 86 THR A CA 1
ATOM 657 C C . THR A 1 86 ? 6.723 1.077 -15.623 1.00 95.69 86 THR A C 1
ATOM 659 O O . THR A 1 86 ? 6.321 1.367 -14.492 1.00 95.69 86 THR A O 1
ATOM 662 N N . ALA A 1 87 ? 5.998 1.357 -16.709 1.00 96.31 87 ALA A N 1
ATOM 663 C CA . ALA A 1 87 ? 4.642 1.894 -16.622 1.00 96.31 87 ALA A CA 1
ATOM 664 C C . ALA A 1 87 ? 3.684 0.942 -15.883 1.00 96.31 87 ALA A C 1
ATOM 666 O O . ALA A 1 87 ? 2.832 1.420 -15.128 1.00 96.31 87 ALA A O 1
ATOM 667 N N . GLU A 1 88 ? 3.856 -0.374 -16.061 1.00 95.75 88 GLU A N 1
ATOM 668 C CA . GLU A 1 88 ? 3.043 -1.391 -15.388 1.00 95.75 88 GLU A CA 1
ATOM 669 C C . GLU A 1 88 ? 3.368 -1.462 -13.893 1.00 95.75 88 GLU A C 1
ATOM 671 O O . GLU A 1 88 ? 2.451 -1.406 -13.078 1.00 95.75 88 GLU A O 1
ATOM 676 N N . ASP A 1 89 ? 4.650 -1.432 -13.506 1.00 95.88 89 ASP A N 1
ATOM 677 C CA . ASP A 1 89 ? 5.036 -1.387 -12.087 1.00 95.88 89 ASP A CA 1
ATOM 678 C C . ASP A 1 89 ? 4.385 -0.179 -11.393 1.00 95.88 89 ASP A C 1
ATOM 680 O O . ASP A 1 89 ? 3.747 -0.289 -10.343 1.00 95.88 89 ASP A O 1
ATOM 684 N N . LYS A 1 90 ? 4.470 1.000 -12.022 1.00 97.44 90 LYS A N 1
ATOM 685 C CA . LYS A 1 90 ? 3.856 2.217 -11.481 1.00 97.44 90 LYS A CA 1
ATOM 686 C C . LYS A 1 90 ? 2.328 2.116 -11.424 1.00 97.44 90 LYS A C 1
ATOM 688 O O . LYS A 1 90 ? 1.723 2.717 -10.541 1.00 97.44 90 LYS A O 1
ATOM 693 N N . LYS A 1 91 ? 1.688 1.394 -12.350 1.00 97.50 91 LYS A N 1
ATOM 694 C CA . LYS A 1 91 ? 0.234 1.164 -12.356 1.00 97.50 91 LYS A CA 1
ATOM 695 C C . LYS A 1 91 ? -0.191 0.275 -11.190 1.00 97.50 91 LYS A C 1
ATOM 697 O O . LYS A 1 91 ? -1.123 0.650 -10.487 1.00 97.50 91 LYS A O 1
ATOM 702 N N . LEU A 1 92 ? 0.526 -0.816 -10.935 1.00 96.44 92 LEU A N 1
ATOM 703 C CA . LEU A 1 92 ? 0.289 -1.693 -9.784 1.00 96.44 92 LEU A CA 1
ATOM 704 C C . LEU A 1 92 ? 0.473 -0.936 -8.458 1.00 96.44 92 LEU A C 1
ATOM 706 O O . LEU A 1 92 ? -0.395 -0.979 -7.587 1.00 96.44 92 LEU A O 1
ATOM 710 N N . ALA A 1 93 ? 1.540 -0.139 -8.341 1.00 97.69 93 ALA A N 1
ATOM 711 C CA . ALA A 1 93 ? 1.776 0.691 -7.160 1.00 97.69 93 ALA A CA 1
ATOM 712 C C . ALA A 1 93 ? 0.686 1.760 -6.942 1.00 97.69 93 ALA A C 1
ATOM 714 O O . ALA A 1 93 ? 0.297 2.026 -5.802 1.00 97.69 93 ALA A O 1
ATOM 715 N N . ARG A 1 94 ? 0.166 2.369 -8.021 1.00 98.62 94 ARG A N 1
ATOM 716 C CA . ARG A 1 94 ? -0.983 3.290 -7.941 1.00 98.62 94 ARG A CA 1
ATOM 717 C C . ARG A 1 94 ? -2.251 2.574 -7.493 1.00 98.62 94 ARG A C 1
ATOM 719 O O . ARG A 1 94 ? -2.947 3.111 -6.644 1.00 98.62 94 ARG A O 1
ATOM 726 N N . ALA A 1 95 ? -2.525 1.379 -8.011 1.00 98.38 95 ALA A N 1
ATOM 727 C CA . ALA A 1 95 ? -3.707 0.615 -7.627 1.00 98.38 95 ALA A CA 1
ATOM 728 C C . ALA A 1 95 ? -3.713 0.291 -6.122 1.00 98.38 95 ALA A C 1
ATOM 730 O O . ALA A 1 95 ? -4.729 0.486 -5.458 1.00 98.38 95 ALA A O 1
ATOM 731 N N . GLU A 1 96 ? -2.569 -0.104 -5.554 1.00 98.25 96 GLU A N 1
ATOM 732 C CA . GLU A 1 96 ? -2.458 -0.344 -4.108 1.00 98.25 96 GLU A CA 1
ATOM 733 C C . GLU A 1 96 ? -2.589 0.956 -3.297 1.00 98.25 96 GLU A C 1
ATOM 735 O O . GLU A 1 96 ? -3.297 0.995 -2.291 1.00 98.25 96 GLU A O 1
ATOM 740 N N . ARG A 1 97 ? -1.978 2.061 -3.752 1.00 98.5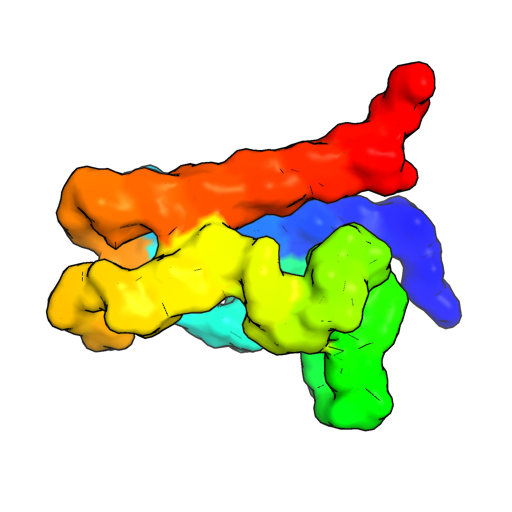6 97 ARG A N 1
ATOM 741 C CA . ARG A 1 97 ? -2.179 3.387 -3.142 1.00 98.56 97 ARG A CA 1
ATOM 742 C C . ARG A 1 97 ? -3.662 3.768 -3.110 1.00 98.56 97 ARG A C 1
ATOM 744 O O . ARG A 1 97 ? -4.148 4.214 -2.074 1.00 98.56 97 ARG A O 1
ATOM 751 N N . ASP A 1 98 ? -4.356 3.623 -4.234 1.00 98.69 98 ASP A N 1
ATOM 752 C CA . ASP A 1 98 ? -5.744 4.060 -4.404 1.00 98.69 98 ASP A CA 1
ATOM 753 C C . ASP A 1 98 ? -6.699 3.212 -3.563 1.00 98.69 98 ASP A C 1
ATOM 755 O O . ASP A 1 98 ? -7.590 3.755 -2.909 1.00 98.69 98 ASP A O 1
ATOM 759 N N . PHE A 1 99 ? -6.444 1.904 -3.472 1.00 98.44 99 PHE A N 1
ATOM 760 C CA . PHE A 1 99 ? -7.128 1.022 -2.532 1.00 98.44 99 PHE A CA 1
ATOM 761 C C . PHE A 1 99 ? -6.997 1.523 -1.082 1.00 98.44 99 PHE A C 1
ATOM 763 O O . PHE A 1 99 ? -8.001 1.692 -0.389 1.00 98.44 99 PHE A O 1
ATOM 770 N N . LEU A 1 100 ? -5.780 1.846 -0.630 1.00 98.25 100 LEU A N 1
ATOM 771 C CA . LEU A 1 100 ? -5.546 2.351 0.729 1.00 98.25 100 LEU A CA 1
ATOM 772 C C . LEU A 1 100 ? -6.187 3.726 0.978 1.00 98.25 100 LEU A C 1
ATOM 774 O O . LEU A 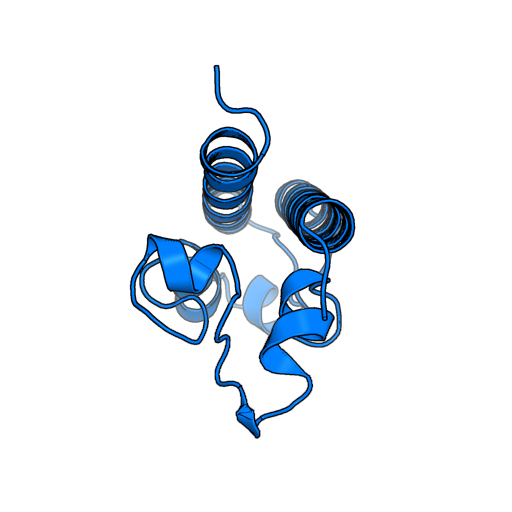1 100 ? -6.678 3.978 2.079 1.00 98.25 100 LEU A O 1
ATOM 778 N N . ILE A 1 101 ? -6.212 4.609 -0.026 1.00 98.44 101 ILE A N 1
ATOM 779 C CA . ILE A 1 101 ? -6.951 5.881 0.040 1.00 98.44 101 ILE A CA 1
ATOM 780 C C . ILE A 1 101 ? -8.445 5.609 0.243 1.00 98.44 101 ILE A C 1
ATOM 782 O O . ILE A 1 101 ? -9.062 6.229 1.110 1.00 98.44 101 ILE A O 1
ATOM 786 N N . GLY A 1 102 ? -9.007 4.647 -0.494 1.00 97.88 102 GLY A N 1
ATOM 787 C CA . GLY A 1 102 ? -10.390 4.200 -0.323 1.00 97.88 102 GLY A CA 1
ATOM 788 C C . GLY A 1 102 ? -10.690 3.751 1.109 1.00 97.88 102 GLY A C 1
ATOM 789 O O . GLY A 1 102 ? -11.720 4.130 1.667 1.00 97.88 102 GLY A O 1
ATOM 790 N N . LEU A 1 103 ? -9.761 3.035 1.753 1.00 97.12 103 LEU A N 1
ATOM 791 C CA . LEU A 1 103 ? -9.901 2.652 3.162 1.00 97.12 103 LEU A CA 1
ATOM 792 C C . LEU A 1 103 ? -9.879 3.858 4.118 1.00 97.12 103 LEU A C 1
ATOM 794 O O . LEU A 1 103 ? -10.628 3.852 5.097 1.00 97.12 103 LEU A O 1
ATOM 798 N N . ASP A 1 104 ? -9.055 4.889 3.867 1.00 97.38 104 ASP A N 1
ATOM 799 C CA . ASP A 1 104 ? -9.033 6.096 4.722 1.00 97.38 104 ASP A CA 1
ATOM 800 C C . ASP A 1 104 ? -10.383 6.811 4.672 1.00 97.38 104 ASP A C 1
ATOM 802 O O . ASP A 1 104 ? -10.903 7.232 5.707 1.00 97.38 104 ASP A O 1
ATOM 806 N N . LEU A 1 105 ? -10.969 6.892 3.475 1.00 96.56 105 LEU A N 1
ATOM 807 C CA . LEU A 1 105 ? -12.282 7.489 3.262 1.00 96.56 105 LEU A CA 1
ATOM 808 C C . LEU A 1 105 ? -13.383 6.669 3.947 1.00 96.56 105 LEU A C 1
ATOM 810 O O . LEU A 1 105 ? -14.154 7.222 4.729 1.00 96.56 105 LEU A O 1
ATOM 814 N N . TYR A 1 106 ? -13.402 5.351 3.728 1.00 95.50 106 TYR A N 1
ATOM 815 C CA . TYR A 1 106 ? -14.432 4.452 4.253 1.00 95.50 106 TYR A CA 1
ATOM 816 C C . TYR A 1 106 ? -14.456 4.379 5.789 1.00 95.50 106 TYR A C 1
ATOM 818 O O . TYR A 1 106 ? -15.521 4.455 6.406 1.00 95.50 106 TYR A O 1
ATOM 826 N N . TYR A 1 107 ? -13.291 4.242 6.431 1.00 94.38 107 TYR A N 1
ATOM 827 C CA . TYR A 1 107 ? -13.221 4.026 7.880 1.00 94.38 107 TYR A CA 1
ATOM 828 C C . TYR A 1 107 ? -13.059 5.308 8.701 1.00 94.38 107 TYR A C 1
ATOM 830 O O . TYR A 1 107 ? -13.487 5.334 9.855 1.00 94.38 107 TYR A O 1
ATOM 838 N N . PHE A 1 108 ? -12.439 6.360 8.153 1.00 93.38 108 PHE A N 1
ATOM 839 C CA . PHE A 1 108 ? -11.962 7.491 8.962 1.00 93.38 108 PHE A CA 1
ATOM 840 C C . PHE A 1 108 ? -12.386 8.877 8.475 1.00 93.38 108 PHE A C 1
ATOM 842 O O . PHE A 1 108 ? -12.116 9.861 9.170 1.00 93.38 108 PHE A O 1
ATOM 849 N N . GLN A 1 109 ? -13.019 8.976 7.307 1.00 85.56 109 GLN A N 1
ATOM 850 C CA . GLN A 1 109 ? -13.590 10.226 6.801 1.00 85.56 109 GLN A CA 1
ATOM 851 C C . GLN A 1 109 ? -15.077 10.089 6.471 1.00 85.56 109 GLN A C 1
ATOM 853 O O . GLN A 1 109 ? -15.543 10.826 5.608 1.00 85.56 109 GLN A O 1
ATOM 858 N N . LYS A 1 110 ? -15.792 9.152 7.125 1.00 66.81 110 LYS A N 1
ATOM 859 C CA . LYS A 1 110 ? -17.230 8.914 6.914 1.00 66.81 110 LYS A CA 1
ATOM 860 C C . LYS A 1 110 ? -17.960 10.243 6.700 1.00 66.81 110 LYS A C 1
ATOM 862 O O . LYS A 1 110 ? -17.997 11.073 7.609 1.00 66.81 110 LYS A O 1
ATOM 867 N N . THR A 1 111 ? -18.442 10.416 5.474 1.00 53.06 111 THR A N 1
ATOM 868 C CA . THR A 1 111 ? -19.432 11.429 5.112 1.00 53.06 111 THR A CA 1
ATOM 869 C C . THR A 1 111 ? -20.802 10.955 5.561 1.00 53.06 111 THR A C 1
ATOM 871 O O . THR A 1 111 ? -20.997 9.717 5.638 1.00 53.06 111 THR A O 1
#

Sequence (111 aa):
MLTNAEVRKALKGSIAKWTAIANGTGKDDGILNNPLCRMFYGSYKTRCHGCPVREYTGAAYCSNTAYVDWYNNGSAASREMKMAFTAEDKKLARAERDFLIGLDLYYFQKT

Secondary structure (DSSP, 8-state):
---HHHHHHHHHHHHHHHHHHHTTS----GGGT-HHHHHHTSSTTSTTTT-HHHHHHS-STTTTSHHHHHHHH--HHHHHH-S--SHHHHHHHHHHHHHHHHHHHHHHS--